Protein AF-A0A4V1UHN6-F1 (afdb_monomer_lite)

Structure (mmCIF, N/CA/C/O backbone):
data_AF-A0A4V1UHN6-F1
#
_entry.id   AF-A0A4V1UHN6-F1
#
loop_
_atom_site.group_PDB
_atom_site.id
_atom_site.type_symbol
_atom_site.label_atom_id
_atom_site.label_alt_id
_atom_site.label_comp_id
_atom_site.label_asym_id
_atom_site.label_entity_id
_atom_site.label_seq_id
_atom_site.pdbx_PDB_ins_code
_atom_site.Cartn_x
_atom_site.Cartn_y
_atom_site.Cartn_z
_atom_site.occupancy
_atom_site.B_iso_or_equiv
_atom_site.auth_seq_id
_atom_site.auth_comp_id
_atom_site.auth_asym_id
_atom_site.auth_atom_id
_atom_site.pdbx_PDB_model_num
ATOM 1 N N . MET A 1 1 ? 17.300 -10.320 -23.250 1.00 59.09 1 MET A N 1
ATOM 2 C CA . MET A 1 1 ? 17.468 -8.860 -23.056 1.00 59.09 1 MET A CA 1
ATOM 3 C C . MET A 1 1 ? 16.124 -8.140 -23.027 1.00 59.09 1 MET A C 1
ATOM 5 O O . MET A 1 1 ? 16.002 -7.188 -22.272 1.00 59.09 1 MET A O 1
ATOM 9 N N . ASP A 1 2 ? 15.108 -8.626 -23.744 1.00 67.94 2 ASP A N 1
ATOM 10 C CA . ASP A 1 2 ? 13.795 -7.963 -23.838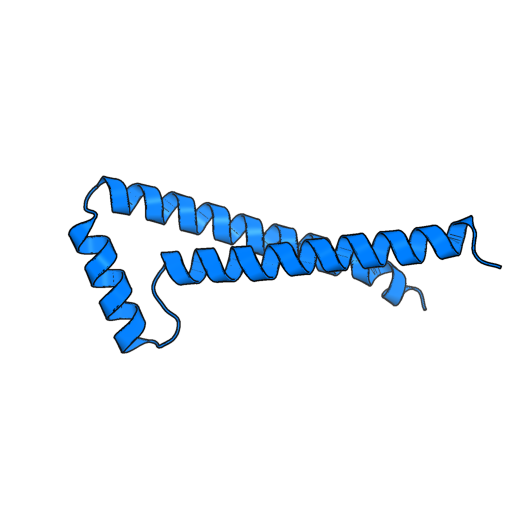 1.00 67.94 2 ASP A CA 1
ATOM 11 C C . ASP A 1 2 ? 13.002 -7.936 -22.517 1.00 67.94 2 ASP A C 1
ATOM 13 O O .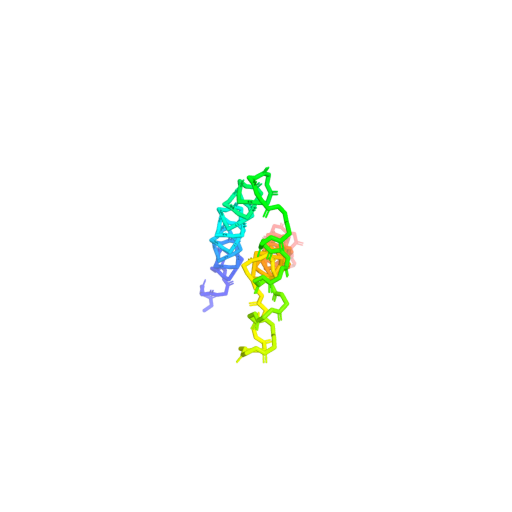 ASP A 1 2 ? 12.277 -6.988 -22.232 1.00 67.94 2 ASP A O 1
ATOM 17 N N . GLU A 1 3 ? 13.202 -8.933 -21.653 1.00 75.50 3 GLU A N 1
ATOM 18 C CA . GLU A 1 3 ? 12.508 -9.062 -20.361 1.00 75.50 3 GLU A CA 1
ATOM 19 C C . GLU A 1 3 ? 12.836 -7.931 -19.370 1.00 75.50 3 GLU A C 1
ATOM 21 O O . GLU A 1 3 ? 11.997 -7.554 -18.554 1.00 75.50 3 GLU A O 1
ATOM 26 N N . ILE A 1 4 ? 14.029 -7.332 -19.464 1.00 80.94 4 ILE A N 1
ATOM 27 C CA . ILE A 1 4 ? 14.444 -6.225 -18.587 1.00 80.94 4 ILE A CA 1
ATOM 28 C C . ILE A 1 4 ? 13.636 -4.952 -18.879 1.00 80.94 4 ILE A C 1
ATOM 30 O O . ILE A 1 4 ? 13.343 -4.188 -17.960 1.00 80.94 4 ILE A O 1
ATOM 34 N N . PHE A 1 5 ? 13.199 -4.750 -20.125 1.00 81.62 5 PHE A N 1
ATOM 35 C CA . PHE A 1 5 ? 12.355 -3.609 -20.488 1.00 81.62 5 PHE A CA 1
ATOM 36 C C . PHE A 1 5 ? 10.918 -3.740 -19.967 1.00 81.62 5 PHE A C 1
ATOM 38 O O . PHE A 1 5 ? 10.217 -2.736 -19.849 1.00 81.62 5 PHE A O 1
ATOM 45 N N . LEU A 1 6 ? 10.480 -4.953 -19.605 1.00 87.94 6 LEU A N 1
ATOM 46 C CA . LEU A 1 6 ? 9.171 -5.186 -18.987 1.00 87.94 6 LEU A CA 1
ATOM 47 C C . LEU A 1 6 ? 9.162 -4.863 -17.489 1.00 87.94 6 LEU A C 1
ATOM 49 O O . LEU A 1 6 ? 8.107 -4.566 -16.930 1.00 87.94 6 LEU A O 1
ATOM 53 N N . LEU A 1 7 ? 10.331 -4.876 -16.848 1.00 89.19 7 LEU A N 1
ATOM 54 C CA . LEU A 1 7 ? 10.506 -4.640 -15.418 1.00 89.19 7 LEU A CA 1
ATOM 55 C C . LEU A 1 7 ? 9.759 -3.392 -14.889 1.00 89.19 7 LEU A C 1
ATOM 57 O O . LEU A 1 7 ? 8.997 -3.544 -13.931 1.00 89.19 7 LEU A O 1
ATOM 61 N N . PRO A 1 8 ? 9.877 -2.184 -15.487 1.00 91.56 8 PRO A N 1
ATOM 62 C CA . PRO A 1 8 ? 9.139 -1.012 -15.009 1.00 91.56 8 PRO A CA 1
ATOM 63 C C . PRO A 1 8 ? 7.617 -1.204 -15.054 1.00 91.56 8 PRO A C 1
ATOM 65 O O . PRO A 1 8 ? 6.925 -0.809 -14.118 1.00 91.56 8 PRO A O 1
ATOM 68 N N . PHE A 1 9 ? 7.090 -1.870 -16.086 1.00 92.19 9 PHE A N 1
ATOM 69 C CA . PHE A 1 9 ? 5.656 -2.146 -16.205 1.00 92.19 9 PHE A CA 1
ATOM 70 C C . PHE A 1 9 ? 5.172 -3.134 -15.145 1.00 92.19 9 PHE A C 1
ATOM 72 O O . PHE A 1 9 ? 4.101 -2.933 -14.576 1.00 92.19 9 PHE A O 1
ATOM 79 N N . VAL A 1 10 ? 5.967 -4.163 -14.836 1.00 93.00 10 VAL A N 1
ATOM 80 C CA . VAL A 1 10 ? 5.652 -5.129 -13.771 1.00 93.00 10 VAL A CA 1
ATOM 81 C C . VAL A 1 10 ? 5.571 -4.427 -12.416 1.00 93.00 10 VAL A C 1
ATOM 83 O O . VAL A 1 10 ? 4.595 -4.611 -11.689 1.00 93.00 10 VAL A O 1
ATOM 86 N N . PHE A 1 11 ? 6.549 -3.575 -12.096 1.00 92.75 11 PHE A N 1
ATOM 87 C CA . PHE A 1 11 ? 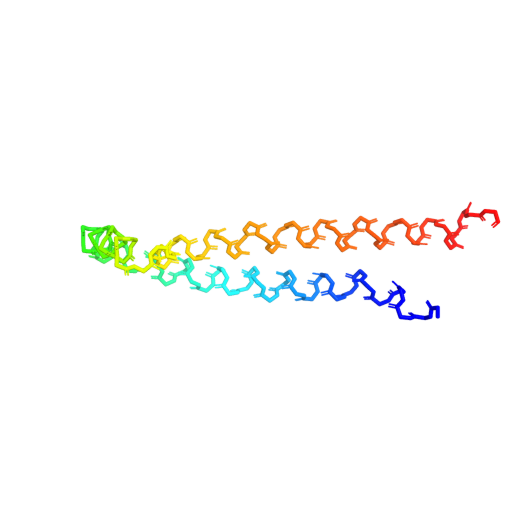6.549 -2.805 -10.850 1.00 92.75 11 PHE A CA 1
ATOM 88 C C . PHE A 1 11 ? 5.352 -1.853 -10.757 1.00 92.75 11 PHE A C 1
ATOM 90 O O . PHE A 1 11 ? 4.704 -1.800 -9.714 1.00 92.75 11 PHE A O 1
ATOM 97 N N . ILE A 1 12 ? 5.015 -1.151 -11.843 1.00 94.25 12 ILE A N 1
ATOM 98 C CA . ILE A 1 12 ? 3.861 -0.240 -11.882 1.00 94.25 12 ILE A CA 1
ATOM 99 C C . ILE A 1 12 ? 2.540 -1.010 -11.743 1.00 94.25 12 ILE A C 1
ATOM 101 O O . ILE A 1 12 ? 1.665 -0.587 -10.989 1.00 94.25 12 ILE A O 1
ATOM 105 N N . ALA A 1 13 ? 2.384 -2.143 -12.431 1.00 95.12 13 ALA A N 1
ATOM 106 C CA . ALA A 1 13 ? 1.170 -2.953 -12.359 1.00 95.12 13 ALA A CA 1
ATOM 107 C C . ALA A 1 13 ? 0.959 -3.537 -10.954 1.00 95.12 13 ALA A C 1
ATOM 109 O O . ALA A 1 13 ? -0.144 -3.465 -10.407 1.00 95.12 13 ALA A O 1
ATOM 110 N N . LEU A 1 14 ? 2.023 -4.063 -10.343 1.00 95.00 14 LEU A N 1
ATOM 111 C CA . LEU A 1 14 ? 1.968 -4.590 -8.983 1.00 95.00 14 LEU A CA 1
ATOM 112 C C . LEU A 1 14 ? 1.701 -3.476 -7.964 1.00 95.00 14 LEU A C 1
ATOM 114 O O . LEU A 1 14 ? 0.850 -3.637 -7.091 1.00 95.00 14 LEU A O 1
ATOM 118 N N . ALA A 1 15 ? 2.339 -2.316 -8.128 1.00 96.38 15 ALA A N 1
ATOM 119 C CA . ALA A 1 15 ? 2.054 -1.137 -7.323 1.00 96.38 15 ALA A CA 1
ATOM 120 C C . ALA A 1 15 ? 0.582 -0.717 -7.405 1.00 96.38 15 ALA A C 1
ATOM 122 O O . ALA A 1 15 ? -0.048 -0.490 -6.374 1.00 96.38 15 ALA A O 1
ATOM 123 N N . ALA A 1 16 ? 0.015 -0.654 -8.612 1.00 96.00 16 ALA A N 1
ATOM 124 C CA . ALA A 1 16 ? -1.387 -0.307 -8.815 1.00 96.00 16 ALA A CA 1
ATOM 125 C C . ALA A 1 16 ? -2.330 -1.305 -8.125 1.00 96.00 16 ALA A C 1
ATOM 127 O O . ALA A 1 16 ? -3.290 -0.888 -7.476 1.00 96.00 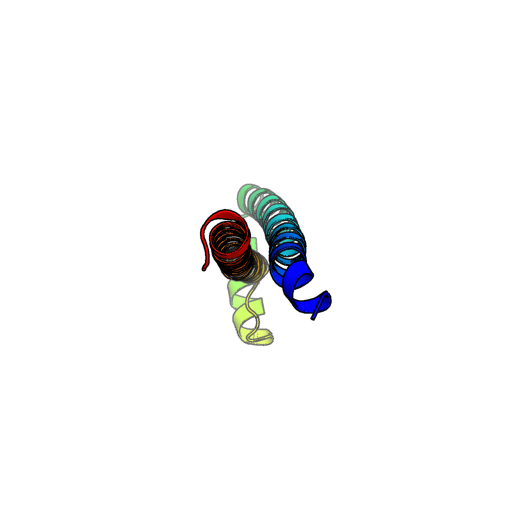16 ALA A O 1
ATOM 128 N N . ALA A 1 17 ? -2.032 -2.606 -8.198 1.00 95.94 17 ALA A N 1
ATOM 129 C CA . ALA A 1 17 ? -2.800 -3.629 -7.495 1.00 95.94 17 ALA A CA 1
ATOM 130 C C . ALA A 1 17 ? -2.730 -3.446 -5.968 1.00 95.94 17 ALA A C 1
ATOM 132 O O . ALA A 1 17 ? -3.765 -3.433 -5.302 1.00 95.94 17 ALA A O 1
ATOM 133 N N . MET A 1 18 ? -1.533 -3.242 -5.411 1.00 95.50 18 MET A N 1
ATOM 134 C CA . MET A 1 18 ? -1.344 -3.046 -3.968 1.00 95.50 18 MET A CA 1
ATOM 135 C C . MET A 1 18 ? -2.021 -1.769 -3.464 1.00 95.50 18 MET A C 1
ATOM 137 O O . MET A 1 18 ? -2.717 -1.807 -2.453 1.00 95.50 18 MET A O 1
ATOM 141 N N . LEU A 1 19 ? -1.876 -0.656 -4.188 1.00 95.69 19 LEU A N 1
ATOM 142 C CA . LEU A 1 19 ? -2.523 0.615 -3.856 1.00 95.69 19 LEU A CA 1
ATOM 143 C C . LEU A 1 19 ? -4.049 0.525 -3.977 1.00 95.69 19 LEU A C 1
ATOM 145 O O . LEU A 1 19 ? -4.758 1.070 -3.135 1.00 95.69 19 LEU A O 1
ATOM 149 N N . GLY A 1 20 ? -4.563 -0.193 -4.979 1.00 95.44 20 GLY A N 1
ATOM 150 C CA . GLY A 1 20 ? -5.997 -0.441 -5.132 1.00 95.44 20 GLY A CA 1
ATOM 151 C C . GLY A 1 20 ? -6.572 -1.248 -3.967 1.00 95.44 20 GLY A C 1
ATOM 152 O O . GLY A 1 20 ? -7.589 -0.860 -3.389 1.00 95.44 20 GLY A O 1
ATOM 153 N N . LEU A 1 21 ? -5.890 -2.325 -3.568 1.00 93.38 21 LEU A N 1
ATOM 154 C CA . LEU A 1 21 ? -6.270 -3.119 -2.397 1.00 93.38 21 LEU A CA 1
ATOM 155 C C . LEU A 1 21 ? -6.173 -2.306 -1.102 1.00 93.38 21 LEU A C 1
ATOM 157 O O . LEU A 1 21 ? -7.087 -2.362 -0.282 1.00 93.38 21 LEU A O 1
ATOM 161 N N . ALA A 1 22 ? -5.116 -1.505 -0.941 1.00 93.50 22 ALA A N 1
ATOM 162 C CA . ALA A 1 22 ? -4.966 -0.601 0.194 1.00 93.50 22 ALA A CA 1
ATOM 163 C C . ALA A 1 22 ? -6.121 0.404 0.272 1.00 93.50 22 ALA A C 1
ATOM 165 O O . ALA A 1 22 ? -6.664 0.636 1.349 1.00 93.50 22 ALA A O 1
ATOM 166 N N . TRP A 1 23 ? -6.533 0.963 -0.868 1.00 94.31 23 TRP A N 1
ATOM 167 C CA . TRP A 1 23 ? -7.646 1.904 -0.941 1.00 94.31 23 TRP A CA 1
ATOM 168 C C . TRP A 1 23 ? -8.976 1.260 -0.544 1.00 94.31 23 TRP A C 1
ATOM 170 O O . TRP A 1 23 ? -9.719 1.827 0.256 1.00 94.31 23 TRP A O 1
ATOM 180 N N . MET A 1 24 ? -9.264 0.060 -1.057 1.00 91.88 24 MET A N 1
ATOM 181 C CA . MET A 1 24 ? -10.469 -0.690 -0.685 1.00 91.88 24 MET A CA 1
ATOM 182 C C . MET A 1 24 ? -10.479 -1.033 0.809 1.00 91.88 24 MET A C 1
ATOM 184 O O . MET A 1 24 ? -11.479 -0.795 1.486 1.00 91.88 24 MET A O 1
ATOM 188 N N . ALA A 1 25 ? -9.356 -1.532 1.333 1.00 89.06 25 ALA A N 1
ATOM 189 C CA . ALA A 1 25 ? -9.213 -1.872 2.745 1.00 89.06 25 ALA A CA 1
ATOM 190 C C . ALA A 1 25 ? -9.369 -0.640 3.650 1.00 89.06 25 ALA A C 1
ATOM 192 O O . ALA A 1 25 ? -10.073 -0.697 4.657 1.00 89.06 25 ALA A O 1
ATOM 193 N N . LEU A 1 26 ? -8.779 0.497 3.268 1.00 89.75 26 LEU A N 1
ATOM 194 C CA . LEU A 1 26 ? -8.904 1.747 4.013 1.00 89.75 26 LEU A CA 1
ATOM 195 C C . LEU A 1 26 ? -10.331 2.306 3.959 1.00 89.75 26 LEU A C 1
ATOM 197 O O . LEU A 1 26 ? -10.813 2.830 4.961 1.00 89.75 26 LEU A O 1
ATOM 201 N N . GLY A 1 27 ? -11.016 2.185 2.819 1.00 89.31 27 GLY A N 1
ATOM 202 C CA . GLY A 1 27 ? -12.412 2.598 2.672 1.00 89.31 27 GLY A CA 1
ATOM 203 C C . GLY A 1 27 ? -13.342 1.824 3.607 1.00 89.31 27 GLY A C 1
ATOM 204 O O . GLY A 1 27 ? -14.155 2.427 4.309 1.00 89.31 27 GLY A O 1
ATOM 205 N N . GLU A 1 28 ? -13.168 0.504 3.680 1.00 87.50 28 GLU A N 1
ATOM 206 C CA . GLU A 1 28 ? -13.943 -0.342 4.589 1.00 87.50 28 GLU A CA 1
ATOM 207 C C . GLU A 1 28 ? -13.586 -0.081 6.057 1.00 87.50 28 GLU A C 1
ATOM 209 O O . GLU A 1 28 ? -14.475 0.061 6.899 1.00 87.50 28 GLU A O 1
ATOM 214 N N . TYR A 1 29 ? -12.297 0.090 6.362 1.00 87.06 29 TYR A N 1
ATOM 215 C CA . TYR A 1 29 ? -11.843 0.480 7.695 1.00 87.06 29 TYR A CA 1
ATOM 216 C C . TYR A 1 29 ? -12.463 1.812 8.135 1.00 87.06 29 TYR A C 1
ATOM 218 O O . TYR A 1 29 ? -12.993 1.909 9.238 1.00 87.06 29 TYR A O 1
ATOM 226 N N . GLN A 1 30 ? -12.458 2.835 7.274 1.00 88.75 30 GLN A N 1
ATOM 227 C CA . GLN A 1 30 ? -13.071 4.129 7.579 1.00 88.75 30 GLN A CA 1
ATOM 228 C C . GLN A 1 30 ? -14.579 4.021 7.805 1.00 88.75 30 GLN A C 1
ATOM 230 O O . GLN A 1 30 ? -15.104 4.709 8.682 1.00 88.75 30 GLN A O 1
ATOM 235 N N . ARG A 1 31 ? -15.273 3.182 7.028 1.00 89.94 31 ARG A N 1
ATOM 236 C CA . ARG A 1 31 ? -16.706 2.923 7.207 1.00 89.94 31 ARG A CA 1
ATOM 237 C C . ARG A 1 31 ? -16.976 2.352 8.598 1.00 89.94 31 ARG A C 1
ATOM 239 O O . ARG A 1 31 ? -17.728 2.955 9.358 1.00 89.94 31 ARG A O 1
ATOM 246 N N . LEU A 1 32 ? -16.284 1.273 8.958 1.00 87.06 32 LEU A N 1
ATOM 247 C CA . LEU A 1 32 ? -16.425 0.613 10.259 1.00 87.06 32 LEU A CA 1
ATOM 248 C C . LEU A 1 32 ? -16.009 1.523 11.422 1.00 87.06 32 LEU A C 1
ATOM 250 O O . LEU A 1 32 ? -16.672 1.561 12.455 1.00 87.06 32 LEU A O 1
ATOM 254 N N . PHE A 1 33 ? -14.939 2.299 11.248 1.00 88.94 33 PHE A N 1
ATOM 255 C CA . PHE A 1 33 ? -14.447 3.217 12.273 1.00 88.94 33 PHE A CA 1
ATOM 256 C C . PHE A 1 33 ? -15.436 4.353 12.563 1.00 88.94 33 PHE A C 1
ATOM 258 O O . PHE A 1 33 ? -15.520 4.819 13.696 1.00 88.94 33 PHE A O 1
ATOM 265 N N . ARG A 1 34 ? -16.197 4.808 11.558 1.00 91.56 34 ARG A N 1
ATOM 266 C CA . ARG A 1 34 ? -17.265 5.803 11.753 1.00 91.56 34 ARG A CA 1
ATOM 267 C C . ARG A 1 34 ? -18.487 5.225 12.462 1.00 91.56 34 ARG A C 1
ATOM 269 O O . ARG A 1 34 ? -19.163 5.974 13.159 1.00 91.56 34 ARG A O 1
ATOM 276 N N . GLU A 1 35 ? -18.779 3.942 12.262 1.00 93.25 35 GLU A N 1
ATOM 277 C CA . GLU A 1 35 ? -19.901 3.259 12.914 1.00 93.25 35 GLU A CA 1
ATOM 278 C C . GLU A 1 35 ? -19.609 2.983 14.396 1.00 93.25 35 GLU A C 1
ATOM 280 O O . GLU A 1 35 ? -20.432 3.309 15.250 1.00 93.25 35 GLU A O 1
ATOM 285 N N . ASP A 1 36 ? -18.435 2.424 14.713 1.00 89.50 36 ASP A N 1
ATOM 286 C CA . ASP A 1 36 ? -18.022 2.135 16.091 1.00 89.50 36 ASP A CA 1
ATOM 287 C C . ASP A 1 36 ? -16.483 2.147 16.240 1.00 89.50 36 ASP A C 1
ATOM 289 O O . ASP A 1 36 ? -15.813 1.118 16.066 1.00 89.50 36 ASP A O 1
ATOM 293 N N . PRO A 1 37 ? -15.883 3.298 16.591 1.00 86.56 37 PRO A N 1
ATOM 294 C CA . PRO A 1 37 ? -14.429 3.433 16.656 1.00 86.56 37 PRO A CA 1
ATOM 295 C C . PRO A 1 37 ? -13.798 2.594 17.777 1.00 86.56 37 PRO A C 1
ATOM 297 O O . PRO A 1 37 ? -12.676 2.104 17.624 1.00 86.56 37 PRO A O 1
ATOM 300 N N . ALA A 1 38 ? -14.505 2.389 18.894 1.00 87.31 38 ALA A N 1
ATOM 301 C CA . ALA A 1 38 ? -13.985 1.640 20.038 1.00 87.31 38 ALA A CA 1
ATOM 302 C C . ALA A 1 38 ? -13.848 0.147 19.713 1.00 87.31 38 ALA A C 1
ATOM 304 O O . ALA A 1 38 ? -12.848 -0.497 20.063 1.00 87.31 38 ALA A O 1
ATOM 305 N N . ARG A 1 39 ? -14.829 -0.407 18.996 1.00 85.69 39 ARG A N 1
ATOM 306 C CA . ARG A 1 39 ? -14.804 -1.806 18.566 1.00 85.69 39 ARG A CA 1
ATOM 307 C C . ARG A 1 39 ? -13.739 -2.070 17.503 1.00 85.69 39 ARG A C 1
ATOM 309 O O . ARG A 1 39 ? -13.075 -3.101 17.556 1.00 85.69 39 ARG A O 1
ATOM 316 N N . VAL A 1 40 ? -13.529 -1.132 16.580 1.00 85.25 40 VAL A N 1
ATOM 317 C CA . VAL A 1 40 ? -12.488 -1.259 15.548 1.00 85.25 40 VAL A CA 1
ATOM 318 C C . VAL A 1 40 ? -11.089 -1.192 16.160 1.00 85.25 40 VAL A C 1
ATOM 320 O O . VAL A 1 40 ? -10.269 -2.060 15.875 1.00 85.25 40 VAL A O 1
ATOM 323 N N . MET A 1 41 ? -10.820 -0.238 17.058 1.00 82.31 41 MET A N 1
ATOM 324 C CA . MET A 1 41 ? -9.514 -0.158 17.726 1.00 82.31 41 MET A CA 1
ATOM 325 C C . MET A 1 41 ? -9.223 -1.373 18.614 1.00 82.31 41 MET A C 1
ATOM 327 O O . MET A 1 41 ? -8.104 -1.878 18.616 1.00 82.31 41 MET A O 1
ATOM 331 N N . SER A 1 42 ? -10.213 -1.874 19.358 1.00 82.38 42 SER A N 1
ATOM 332 C CA . SER A 1 42 ? -10.020 -3.091 20.159 1.00 82.38 42 SER A CA 1
ATOM 333 C C . SER A 1 42 ? -9.780 -4.328 19.288 1.00 82.38 42 SER A C 1
ATOM 335 O O . SER A 1 42 ? -8.943 -5.157 19.644 1.00 82.38 42 SER A O 1
ATOM 337 N N . ALA A 1 43 ? -10.434 -4.428 18.126 1.00 82.19 43 ALA A N 1
ATOM 338 C CA . ALA A 1 43 ? -10.172 -5.483 17.149 1.00 82.19 43 ALA A CA 1
ATOM 339 C C . ALA A 1 43 ? -8.774 -5.365 16.515 1.00 82.19 43 ALA A C 1
ATOM 341 O O . ALA A 1 43 ? -8.094 -6.378 16.390 1.00 82.19 43 ALA A O 1
ATOM 342 N N . GLU A 1 44 ? -8.317 -4.157 16.171 1.00 81.44 44 GLU A N 1
ATOM 343 C CA . GLU A 1 44 ? -6.948 -3.891 15.695 1.00 81.44 44 GLU A CA 1
ATOM 344 C C . GLU A 1 44 ? -5.900 -4.371 16.702 1.00 81.44 44 GLU A C 1
ATOM 346 O O . GLU A 1 44 ? -4.997 -5.132 16.348 1.00 81.44 44 GLU A O 1
ATOM 351 N N . VAL A 1 45 ? -6.042 -3.978 17.973 1.00 81.06 45 VAL A N 1
ATOM 352 C CA . VAL A 1 45 ? -5.119 -4.393 19.039 1.00 81.06 45 VAL A CA 1
ATOM 353 C C . VAL A 1 45 ? -5.167 -5.907 19.232 1.00 81.06 45 VAL A C 1
ATOM 355 O O . VAL A 1 45 ? -4.118 -6.546 19.287 1.00 81.06 45 VAL A O 1
ATOM 358 N N . LEU A 1 46 ? -6.362 -6.503 19.281 1.00 80.62 46 LEU A N 1
ATOM 359 C CA . LEU A 1 46 ? -6.520 -7.949 19.439 1.00 80.62 46 LEU A CA 1
ATOM 360 C C . LEU A 1 46 ? -5.883 -8.727 18.279 1.00 80.62 46 LEU A C 1
ATOM 362 O O . LEU A 1 46 ? -5.151 -9.684 18.512 1.00 80.62 46 LEU A O 1
ATOM 366 N N . LEU A 1 47 ? -6.128 -8.317 17.034 1.00 81.38 47 LEU A N 1
ATOM 367 C CA . LEU A 1 47 ? -5.556 -8.963 15.851 1.00 81.38 47 LEU A CA 1
ATOM 368 C C . LEU A 1 47 ? -4.038 -8.799 15.796 1.00 81.38 47 LEU A C 1
ATOM 370 O O . LEU A 1 47 ? -3.340 -9.748 15.438 1.00 81.38 47 LEU A O 1
ATOM 374 N N . THR A 1 48 ? -3.524 -7.643 16.213 1.00 79.75 48 THR A N 1
ATOM 375 C CA . THR A 1 48 ? -2.080 -7.414 16.338 1.00 79.75 48 THR A CA 1
ATOM 376 C C . THR A 1 48 ? -1.457 -8.377 17.349 1.00 79.75 48 THR A C 1
ATOM 378 O O . THR A 1 48 ? -0.423 -8.971 17.061 1.00 79.75 48 THR A O 1
ATOM 381 N N . LEU A 1 49 ? -2.111 -8.598 18.495 1.00 76.44 49 LEU A N 1
ATOM 382 C CA . LEU A 1 49 ? -1.649 -9.540 19.521 1.00 76.44 49 LEU A CA 1
ATOM 383 C C . LEU A 1 49 ? -1.742 -11.011 19.086 1.00 76.44 49 LEU A C 1
ATOM 385 O O . LEU A 1 49 ? -0.919 -11.816 19.506 1.00 76.44 49 LEU A O 1
ATOM 389 N N . LEU A 1 50 ? -2.750 -11.375 18.287 1.00 79.38 50 LEU A N 1
ATOM 390 C CA . LEU A 1 50 ? -3.004 -12.769 17.904 1.00 79.38 50 LEU A CA 1
ATOM 391 C C . LEU A 1 50 ? -2.239 -13.227 16.663 1.00 79.38 50 LEU A C 1
ATOM 393 O O . LEU A 1 50 ? -1.971 -14.419 16.533 1.00 79.38 50 LEU A O 1
ATOM 397 N N . SER A 1 51 ? -1.964 -12.323 15.723 1.00 72.75 51 SER A N 1
ATOM 398 C CA . SER A 1 51 ? -1.465 -12.703 14.397 1.00 72.75 51 SER A CA 1
ATOM 399 C C . SER A 1 51 ? -0.106 -12.121 14.038 1.00 72.75 51 SER A C 1
ATOM 401 O O . SER A 1 51 ? 0.427 -12.518 13.007 1.00 72.75 51 SER A O 1
ATOM 403 N N . GLU A 1 52 ? 0.430 -11.175 14.821 1.00 69.00 52 GLU A N 1
ATOM 404 C CA . GLU A 1 52 ? 1.642 -10.378 14.526 1.00 69.00 52 GLU A CA 1
ATOM 405 C C . GLU A 1 52 ? 1.614 -9.610 13.180 1.00 69.00 52 GLU A C 1
ATOM 407 O O . GLU A 1 52 ? 2.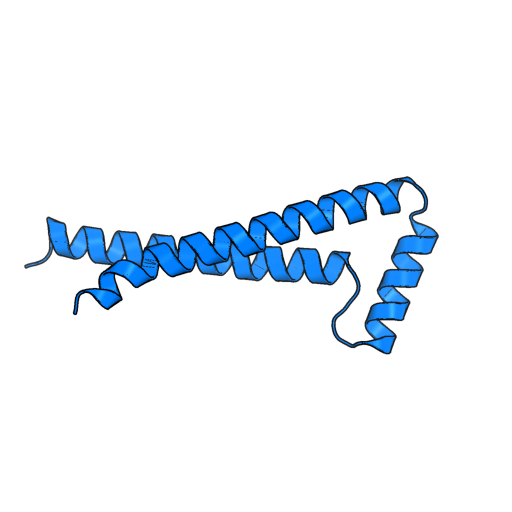413 -8.702 12.970 1.00 69.00 52 GLU A O 1
ATOM 412 N N . LEU A 1 53 ? 0.658 -9.906 12.292 1.00 65.38 53 LEU A N 1
ATOM 413 C CA . LEU A 1 53 ? 0.429 -9.287 10.988 1.00 65.38 53 LEU A CA 1
ATOM 414 C C . LEU A 1 53 ? -0.298 -7.936 11.072 1.00 65.38 53 LEU A C 1
ATOM 416 O O . LEU A 1 53 ? -0.375 -7.242 10.062 1.00 65.38 53 LEU A O 1
ATOM 420 N N . GLY A 1 54 ? -0.829 -7.572 12.245 1.00 69.38 54 GLY A N 1
ATOM 421 C CA . GLY A 1 54 ? -1.620 -6.357 12.455 1.00 69.38 54 GLY A CA 1
ATOM 422 C C . GLY A 1 54 ? -3.073 -6.465 11.971 1.00 69.38 54 GLY A C 1
ATOM 423 O O . GLY A 1 54 ? -3.459 -7.407 11.279 1.00 69.38 54 GLY A O 1
ATOM 424 N N . GLY A 1 55 ? -3.913 -5.510 12.379 1.00 80.56 55 GLY A N 1
ATOM 425 C CA . GLY A 1 55 ? -5.310 -5.436 11.949 1.00 80.56 55 GLY A CA 1
ATOM 426 C C . GLY A 1 55 ? -5.500 -4.883 10.522 1.00 80.56 55 GLY A C 1
ATOM 427 O O . GLY A 1 55 ? -4.532 -4.580 9.817 1.00 80.56 55 GLY A O 1
ATOM 428 N N . PRO A 1 56 ? -6.758 -4.758 10.057 1.00 79.81 56 PRO A N 1
ATOM 429 C CA . PRO A 1 56 ? -7.092 -4.322 8.696 1.00 79.81 56 PRO A CA 1
ATOM 430 C C . PRO A 1 56 ? -6.477 -2.973 8.283 1.00 79.81 56 PRO A C 1
ATOM 432 O O . PRO A 1 56 ? -6.052 -2.806 7.140 1.00 79.81 56 PRO A O 1
ATOM 435 N N . GLY A 1 57 ? -6.404 -2.015 9.204 1.00 83.81 57 GLY A N 1
ATOM 436 C CA . GLY A 1 57 ? -5.781 -0.710 9.011 1.00 83.81 57 GLY A CA 1
ATOM 437 C C . GLY A 1 57 ? -4.265 -0.811 8.856 1.00 83.81 57 GLY A C 1
ATOM 438 O O . GLY A 1 57 ? -3.696 -0.157 7.979 1.00 83.81 57 GLY A O 1
ATOM 439 N N . TYR A 1 58 ? -3.610 -1.678 9.632 1.00 84.88 58 TYR A N 1
ATOM 440 C CA . TYR A 1 58 ? -2.181 -1.954 9.467 1.00 84.88 58 TYR A CA 1
ATOM 441 C C . TYR A 1 58 ? -1.876 -2.620 8.115 1.00 84.88 58 TYR A C 1
ATOM 443 O O . TYR A 1 58 ? -0.933 -2.221 7.425 1.00 84.88 58 TYR A O 1
ATOM 451 N N . LEU A 1 59 ? -2.705 -3.579 7.687 1.00 86.00 59 LEU A N 1
ATOM 452 C CA . LEU A 1 59 ? -2.594 -4.206 6.366 1.00 86.00 59 LEU A CA 1
ATOM 453 C C . LEU A 1 59 ? -2.759 -3.182 5.237 1.00 86.00 59 LEU A C 1
ATOM 455 O O . LEU A 1 59 ? -1.947 -3.155 4.309 1.00 86.00 59 LEU A O 1
ATOM 459 N N . ALA A 1 60 ? -3.761 -2.302 5.332 1.00 89.31 60 ALA A N 1
ATOM 460 C CA . ALA A 1 60 ? -3.974 -1.233 4.359 1.00 89.31 60 ALA A CA 1
ATOM 461 C C . ALA A 1 60 ? -2.766 -0.284 4.280 1.00 89.31 60 ALA A C 1
ATOM 463 O O . ALA A 1 60 ? -2.294 0.024 3.185 1.00 89.31 60 ALA A O 1
ATOM 464 N N . ALA A 1 61 ? -2.223 0.135 5.428 1.00 88.94 61 ALA A N 1
ATOM 465 C CA . ALA A 1 61 ? -1.041 0.993 5.489 1.00 88.94 61 ALA A CA 1
ATOM 466 C C . ALA A 1 61 ? 0.199 0.314 4.885 1.00 88.94 61 ALA A C 1
ATOM 468 O O . ALA A 1 61 ? 0.939 0.933 4.120 1.00 88.94 61 ALA A O 1
ATOM 469 N N . THR A 1 62 ? 0.393 -0.972 5.176 1.00 90.44 62 THR A N 1
ATOM 470 C CA . THR A 1 62 ? 1.505 -1.774 4.652 1.00 90.44 62 THR A CA 1
ATOM 471 C C . THR A 1 62 ? 1.426 -1.908 3.132 1.00 90.44 62 THR A C 1
ATOM 473 O O . THR A 1 62 ? 2.400 -1.625 2.431 1.00 90.44 62 THR A O 1
ATOM 476 N N . LEU A 1 63 ? 0.251 -2.263 2.602 1.00 92.88 63 LEU A N 1
ATOM 477 C CA . LEU A 1 63 ? 0.014 -2.337 1.160 1.00 92.88 63 LEU A CA 1
ATOM 478 C C . LEU A 1 63 ? 0.222 -0.980 0.480 1.00 92.88 63 LEU A C 1
ATOM 480 O O . LEU A 1 63 ? 0.839 -0.924 -0.584 1.00 92.88 63 LEU A O 1
ATOM 484 N N . ALA A 1 64 ? -0.238 0.108 1.104 1.00 93.50 64 ALA A N 1
ATOM 485 C CA . ALA A 1 64 ? -0.042 1.454 0.582 1.00 93.50 64 ALA A CA 1
ATOM 486 C C . ALA A 1 64 ? 1.446 1.826 0.510 1.00 93.50 64 ALA A C 1
ATOM 488 O O . ALA A 1 64 ? 1.909 2.336 -0.510 1.00 93.50 64 ALA A O 1
ATOM 489 N N . PHE A 1 65 ? 2.201 1.537 1.572 1.00 94.50 65 PHE A N 1
ATOM 490 C CA . PHE A 1 65 ? 3.627 1.836 1.655 1.00 94.50 65 PHE A CA 1
ATOM 491 C C . PHE A 1 65 ? 4.431 1.074 0.598 1.00 94.50 65 PHE A C 1
ATOM 493 O O . PHE A 1 65 ? 5.142 1.689 -0.199 1.00 94.50 65 PHE A O 1
ATOM 500 N N . PHE A 1 66 ? 4.289 -0.253 0.542 1.00 93.94 66 PHE A N 1
ATOM 501 C CA . PHE A 1 66 ? 5.004 -1.060 -0.447 1.00 93.94 66 PHE A CA 1
ATOM 502 C C . PHE A 1 66 ? 4.548 -0.750 -1.874 1.00 93.94 66 PHE A C 1
ATOM 504 O O . PHE A 1 66 ? 5.390 -0.621 -2.761 1.00 93.94 66 PHE A O 1
ATOM 511 N N . GLY A 1 67 ? 3.247 -0.541 -2.092 1.00 94.81 67 GLY A N 1
ATOM 512 C CA . GLY A 1 67 ? 2.714 -0.132 -3.388 1.00 94.81 67 GLY A CA 1
ATOM 513 C C . GLY A 1 67 ? 3.317 1.188 -3.874 1.00 94.81 67 GLY A C 1
ATOM 514 O O . GLY A 1 67 ? 3.770 1.274 -5.013 1.00 94.81 67 GLY A O 1
ATOM 515 N N . ALA A 1 68 ? 3.416 2.199 -3.006 1.00 94.81 68 ALA A N 1
ATOM 516 C CA . ALA A 1 68 ? 4.042 3.476 -3.348 1.00 94.81 68 ALA A CA 1
ATOM 517 C C . ALA A 1 68 ? 5.530 3.320 -3.704 1.00 94.81 68 ALA A C 1
ATOM 519 O O . ALA A 1 68 ? 5.991 3.886 -4.697 1.00 94.81 68 ALA A O 1
ATOM 520 N N . TRP A 1 69 ? 6.275 2.511 -2.946 1.00 96.00 69 TRP A N 1
ATOM 521 C CA . TRP A 1 69 ? 7.680 2.223 -3.247 1.00 96.00 69 TRP A CA 1
ATOM 522 C C . TRP A 1 69 ? 7.867 1.485 -4.569 1.00 96.00 69 TRP A C 1
ATOM 524 O O . TRP A 1 69 ? 8.757 1.838 -5.343 1.00 96.00 69 TRP A O 1
ATOM 534 N N . MET A 1 70 ? 7.018 0.500 -4.866 1.00 94.44 70 MET A N 1
ATOM 535 C CA . MET A 1 70 ? 7.058 -0.201 -6.149 1.00 94.44 70 MET A CA 1
ATOM 536 C C . MET A 1 70 ? 6.716 0.731 -7.310 1.00 94.44 70 MET A C 1
ATOM 538 O O . MET A 1 70 ? 7.355 0.646 -8.357 1.00 94.44 70 MET A O 1
ATOM 542 N N . LEU A 1 71 ? 5.781 1.667 -7.120 1.00 95.62 71 LEU A N 1
ATOM 543 C CA . LEU A 1 71 ? 5.454 2.667 -8.134 1.00 95.62 71 LEU A CA 1
ATOM 544 C C . LEU A 1 71 ? 6.660 3.566 -8.423 1.00 95.62 71 LEU A C 1
ATOM 546 O O . LEU A 1 71 ? 7.025 3.758 -9.582 1.00 95.62 71 LEU A O 1
ATOM 550 N N . LEU A 1 72 ? 7.303 4.074 -7.367 1.00 96.00 72 LEU A N 1
ATOM 551 C CA . LEU A 1 72 ? 8.509 4.894 -7.477 1.00 96.00 72 LEU A CA 1
ATOM 552 C C . LEU A 1 72 ? 9.646 4.135 -8.162 1.00 96.00 72 LEU A C 1
ATOM 554 O O . LEU A 1 72 ? 10.290 4.686 -9.057 1.00 96.00 72 LEU A O 1
ATOM 558 N N . ALA A 1 73 ? 9.873 2.875 -7.787 1.00 93.75 73 ALA A N 1
ATOM 559 C CA . ALA A 1 73 ? 10.877 2.028 -8.419 1.00 93.75 73 ALA A CA 1
ATOM 560 C C . ALA A 1 73 ? 10.570 1.820 -9.909 1.00 93.75 73 ALA A C 1
ATOM 562 O O . ALA A 1 73 ? 11.439 2.047 -10.748 1.00 93.75 73 ALA A O 1
ATOM 563 N N . GLY A 1 74 ? 9.328 1.472 -10.253 1.00 93.62 74 GLY A N 1
ATOM 564 C CA . GLY A 1 74 ? 8.903 1.261 -11.637 1.00 93.62 74 GLY A CA 1
ATOM 565 C C . GLY A 1 74 ? 9.064 2.509 -12.507 1.00 93.62 74 GLY A C 1
ATOM 566 O O . GLY A 1 74 ? 9.631 2.423 -13.596 1.00 93.62 74 GLY A O 1
ATOM 567 N N . ILE A 1 75 ? 8.657 3.681 -12.007 1.00 94.25 75 ILE A N 1
ATOM 568 C CA . ILE A 1 75 ? 8.847 4.964 -12.704 1.00 94.25 75 ILE A CA 1
ATOM 569 C C . ILE A 1 75 ? 10.337 5.276 -12.866 1.00 94.25 75 ILE A C 1
ATOM 571 O O . ILE A 1 75 ? 10.770 5.609 -13.966 1.00 94.25 75 ILE A O 1
ATOM 575 N N . SER A 1 76 ? 11.133 5.140 -11.802 1.00 93.75 76 SER A N 1
ATOM 576 C CA . SER A 1 76 ? 12.567 5.466 -11.834 1.00 93.75 76 SER A CA 1
ATOM 577 C C . SER A 1 76 ? 13.324 4.591 -12.832 1.00 93.75 76 SER A C 1
ATOM 579 O O . SER A 1 76 ? 14.125 5.093 -13.618 1.00 93.75 76 SER A O 1
ATOM 581 N N . ILE A 1 77 ? 13.024 3.291 -12.848 1.00 92.31 77 ILE A N 1
ATOM 582 C CA . ILE A 1 77 ? 13.597 2.330 -13.794 1.00 92.31 77 ILE A CA 1
ATOM 583 C C . ILE A 1 77 ? 13.141 2.645 -15.225 1.00 92.31 77 ILE A C 1
ATOM 585 O O . ILE A 1 77 ? 13.954 2.629 -16.148 1.00 92.31 77 ILE A O 1
ATOM 589 N N . GLY A 1 78 ? 11.861 2.974 -15.417 1.00 90.50 78 GLY A N 1
ATOM 590 C CA . GLY A 1 78 ? 11.320 3.355 -16.722 1.00 90.50 78 GLY A CA 1
ATOM 591 C C . GLY A 1 78 ? 11.989 4.610 -17.287 1.00 90.50 78 GLY A C 1
ATOM 592 O O . GLY A 1 78 ? 12.387 4.622 -18.450 1.00 90.50 78 GLY A O 1
ATOM 593 N N . VAL A 1 79 ? 12.184 5.636 -16.453 1.00 91.44 79 VAL A N 1
ATOM 594 C CA . VAL A 1 79 ? 12.904 6.866 -16.823 1.00 91.44 79 VAL A CA 1
ATOM 595 C C . VAL A 1 79 ? 14.367 6.567 -17.142 1.00 91.44 79 VAL A C 1
ATOM 597 O O . VAL A 1 79 ? 14.873 7.062 -18.145 1.00 91.44 79 VAL A O 1
ATOM 600 N N . PHE A 1 80 ? 15.035 5.736 -16.338 1.00 90.00 80 PHE A N 1
ATOM 601 C CA . PHE A 1 80 ? 16.423 5.343 -16.573 1.00 90.00 80 PHE A CA 1
ATOM 602 C C . PHE A 1 80 ? 16.602 4.664 -17.939 1.00 90.00 80 PHE A C 1
ATOM 604 O O . PHE A 1 80 ? 17.438 5.094 -18.736 1.00 90.00 80 PHE A O 1
ATOM 611 N N . PHE A 1 81 ? 15.783 3.655 -18.254 1.00 87.19 81 PHE A N 1
ATOM 612 C CA . PHE A 1 81 ? 15.845 2.995 -19.561 1.00 87.19 81 PHE A CA 1
ATOM 613 C C . PHE A 1 81 ? 15.450 3.931 -20.703 1.00 87.19 81 PHE A C 1
ATOM 615 O O . PHE A 1 81 ? 16.140 3.963 -21.719 1.00 87.19 81 PHE A O 1
ATOM 622 N N . GLY A 1 82 ? 14.393 4.730 -20.534 1.00 85.31 82 GLY A N 1
ATOM 623 C CA . GLY A 1 82 ? 13.970 5.709 -21.535 1.00 85.31 82 GLY A CA 1
ATOM 624 C C . GLY A 1 82 ? 15.069 6.723 -21.862 1.00 85.31 82 GLY A C 1
ATOM 625 O O . GLY A 1 82 ? 15.335 6.987 -23.032 1.00 85.31 82 GLY A O 1
ATOM 626 N N . TYR A 1 83 ? 15.766 7.232 -20.844 1.00 88.06 83 TYR A N 1
ATOM 627 C CA . TYR A 1 83 ? 16.901 8.135 -21.026 1.00 88.06 83 TYR A CA 1
ATOM 628 C C . TYR A 1 83 ? 18.038 7.470 -21.807 1.00 88.06 83 TYR A C 1
ATOM 630 O O . TYR A 1 83 ? 18.537 8.052 -22.768 1.00 88.06 83 TYR A O 1
ATOM 638 N N . HIS A 1 84 ? 18.417 6.241 -21.444 1.00 84.75 84 HIS A N 1
ATOM 639 C CA . HIS A 1 84 ? 19.487 5.515 -22.129 1.00 84.75 84 HIS A CA 1
ATOM 640 C C . HIS A 1 84 ? 19.146 5.142 -23.577 1.00 84.75 84 HIS A C 1
ATOM 642 O O . HIS A 1 84 ? 20.041 5.150 -24.414 1.00 84.75 84 HIS A O 1
ATOM 648 N N . ILE A 1 85 ? 17.879 4.867 -23.896 1.00 83.38 85 ILE A N 1
ATOM 649 C CA . ILE A 1 85 ? 17.448 4.595 -25.277 1.00 83.38 85 ILE A CA 1
ATOM 650 C C . ILE A 1 85 ? 17.524 5.860 -26.146 1.00 83.38 85 ILE A C 1
ATOM 652 O O . ILE A 1 85 ? 17.866 5.772 -27.322 1.00 83.38 85 ILE A O 1
ATOM 656 N N . VAL A 1 86 ? 17.174 7.026 -25.593 1.00 81.81 86 VAL A N 1
ATOM 657 C CA . VAL A 1 86 ? 17.046 8.272 -26.371 1.00 81.81 86 VAL A CA 1
ATOM 658 C C . VAL A 1 86 ? 18.353 9.072 -26.426 1.00 81.81 86 VAL A C 1
ATOM 660 O O . VAL A 1 86 ? 18.634 9.707 -27.440 1.00 81.81 86 VAL A O 1
ATOM 663 N N . PHE A 1 87 ? 19.143 9.059 -25.351 1.00 81.44 87 PHE A N 1
ATOM 664 C CA . PHE A 1 87 ? 20.312 9.931 -25.171 1.00 81.44 87 PHE A CA 1
ATOM 665 C C . PHE A 1 87 ? 21.586 9.186 -24.747 1.00 81.44 87 PHE A C 1
ATOM 667 O O . PHE A 1 87 ? 22.616 9.826 -24.527 1.00 81.44 87 PHE A O 1
ATOM 674 N N . GLY A 1 88 ? 21.526 7.863 -24.574 1.00 70.75 88 GLY A N 1
ATOM 675 C CA . GLY A 1 88 ? 22.707 7.054 -24.280 1.00 70.75 88 GLY A CA 1
ATOM 676 C C . GLY A 1 88 ? 23.655 6.968 -25.486 1.00 70.75 88 GLY A C 1
ATOM 677 O O . GLY A 1 88 ? 23.193 7.114 -26.617 1.00 70.75 88 GLY A O 1
ATOM 678 N N . PRO A 1 89 ? 24.968 6.773 -25.258 1.00 61.62 89 PRO A N 1
ATOM 679 C CA . PRO A 1 89 ? 25.943 6.558 -26.328 1.00 61.62 89 PRO A CA 1
ATOM 680 C C . PRO A 1 89 ? 25.674 5.281 -27.134 1.00 61.62 89 PRO A C 1
ATOM 682 O O . PRO A 1 89 ? 25.183 4.293 -26.537 1.00 61.62 89 PRO A O 1
#

pLDDT: mean 86.95, std 8.26, range [59.09, 96.38]

Secondary structure (DSSP, 8-state):
-HHHHHHHHHHHHHHHHHHHHHHHHHHHHHHHHHH-HHHHHHHHHHHHHHHSS--HHHHHHHHHHHHHHHHHHHHHHHHHHHHHHHH--

Foldseek 3Di:
DVVLLCQLVVLLVLLVVLLVLLVVLVVVLVVVCVVPVVVSVVQQVVCCVVPVCTDSNSSSVVSNVSSVVSNVVSVVSNVVVVCCVPPND

Radius of gyration: 18.37 Å; chains: 1; bounding box: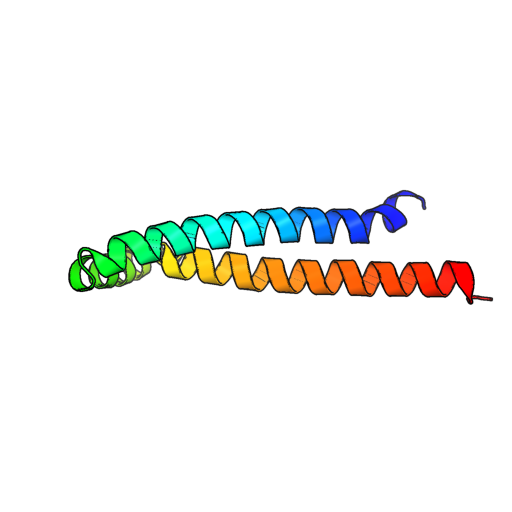 46×23×46 Å

Sequence (89 aa):
MDEIFLLPFVFIALAAAMLGLAWMALGEYQRLFREDPARVMSAEVLLTLLSELGGPGYLAATLAFFGAWMLLAGISIGVFFGYHIVFGP